Protein AF-A0A4T0WYL8-F1 (afdb_monomer)

Structure (mmCIF, N/CA/C/O backbone):
data_AF-A0A4T0WYL8-F1
#
_entry.id   AF-A0A4T0WYL8-F1
#
loop_
_atom_site.group_PDB
_atom_site.id
_atom_site.type_symbol
_atom_site.label_atom_id
_atom_site.label_alt_id
_atom_site.label_comp_id
_atom_site.label_asym_id
_atom_site.label_entity_id
_atom_site.label_seq_id
_atom_site.pdbx_PDB_ins_code
_atom_site.Cartn_x
_atom_site.Cartn_y
_atom_site.Cartn_z
_atom_site.occupancy
_atom_site.B_iso_or_equiv
_atom_site.auth_seq_id
_atom_site.auth_comp_id
_atom_site.auth_asym_id
_atom_site.auth_atom_id
_atom_site.pdbx_PDB_model_num
ATOM 1 N N . MET A 1 1 ? 26.531 21.862 62.086 1.00 41.38 1 MET A N 1
ATOM 2 C CA . MET A 1 1 ? 26.492 22.133 60.632 1.00 41.38 1 MET A CA 1
ATOM 3 C C . MET A 1 1 ? 25.378 21.297 60.002 1.00 41.38 1 MET A C 1
ATOM 5 O O . MET A 1 1 ? 25.365 20.100 60.230 1.00 41.38 1 MET A O 1
ATOM 9 N N . ARG A 1 2 ? 24.436 21.986 59.332 1.00 36.22 2 ARG A N 1
ATOM 10 C CA . ARG A 1 2 ? 23.393 21.606 58.334 1.00 36.22 2 ARG A CA 1
ATOM 11 C C . ARG A 1 2 ? 23.116 20.103 58.092 1.00 36.22 2 ARG A C 1
ATOM 13 O O . ARG A 1 2 ? 23.999 19.391 57.646 1.00 36.22 2 ARG A O 1
ATOM 20 N N . GLN A 1 3 ? 21.945 19.585 58.488 1.00 36.97 3 GLN A N 1
ATOM 21 C CA . GLN A 1 3 ? 20.664 19.489 57.737 1.00 36.97 3 GLN A CA 1
ATOM 22 C C . GLN A 1 3 ? 20.711 18.596 56.480 1.00 36.97 3 GLN A C 1
ATOM 24 O O . GLN A 1 3 ? 21.271 18.991 55.462 1.00 36.97 3 GLN A O 1
ATOM 29 N N . THR A 1 4 ? 20.020 17.451 56.525 1.00 40.41 4 THR A N 1
ATOM 30 C CA . THR A 1 4 ? 19.651 16.647 55.347 1.00 40.41 4 THR A CA 1
ATOM 31 C C . THR A 1 4 ? 18.126 16.634 55.236 1.00 40.41 4 THR A C 1
ATOM 33 O O . THR A 1 4 ? 17.436 16.119 56.111 1.00 40.41 4 THR A O 1
ATOM 36 N N . PHE A 1 5 ? 17.611 17.267 54.182 1.00 39.88 5 PHE A N 1
ATOM 37 C CA . PHE A 1 5 ? 16.194 17.326 53.833 1.00 39.88 5 PHE A CA 1
ATOM 38 C C . PHE A 1 5 ? 15.795 16.119 52.972 1.00 39.88 5 PHE A C 1
ATOM 40 O O . PHE A 1 5 ? 16.468 15.792 51.997 1.00 39.88 5 PHE A O 1
ATOM 47 N N . LEU A 1 6 ? 14.649 15.522 53.302 1.00 42.94 6 LEU A N 1
ATOM 48 C CA . LEU A 1 6 ? 13.780 14.804 52.366 1.00 42.94 6 LEU A CA 1
ATOM 49 C C . LEU A 1 6 ? 13.288 15.772 51.279 1.00 42.94 6 LEU A C 1
ATOM 51 O O . LEU A 1 6 ? 12.809 16.845 51.638 1.00 42.94 6 LEU A O 1
ATOM 55 N N . SER A 1 7 ? 13.304 15.386 49.994 1.00 38.16 7 SER A N 1
ATOM 56 C CA . SER A 1 7 ? 12.293 15.857 49.028 1.00 38.16 7 SER A CA 1
ATOM 57 C C . SER A 1 7 ? 12.321 15.132 47.672 1.00 38.16 7 SER A C 1
ATOM 59 O O . SER A 1 7 ? 13.278 15.229 46.912 1.00 38.16 7 SER A O 1
ATOM 61 N N . LEU A 1 8 ? 11.196 14.460 47.419 1.00 36.38 8 LEU A N 1
ATOM 62 C CA . LEU A 1 8 ? 10.405 14.332 46.190 1.00 36.38 8 LEU A CA 1
ATOM 63 C C . LEU A 1 8 ? 11.034 13.946 44.838 1.00 36.38 8 LEU A C 1
ATOM 65 O O . LEU A 1 8 ? 11.738 14.697 44.165 1.00 36.38 8 LEU A O 1
ATOM 69 N N . ALA A 1 9 ? 10.506 12.812 44.370 1.00 45.16 9 ALA A N 1
ATOM 70 C CA . ALA A 1 9 ? 10.218 12.459 42.989 1.00 45.16 9 ALA A CA 1
ATOM 71 C C . ALA A 1 9 ? 9.930 13.653 42.060 1.00 45.16 9 ALA A C 1
ATOM 73 O O . ALA A 1 9 ? 9.031 14.460 42.303 1.00 45.16 9 ALA A O 1
ATOM 74 N N . LYS A 1 10 ? 10.595 13.657 40.902 1.00 40.47 10 LYS A N 1
ATOM 75 C CA . LYS A 1 10 ? 10.044 14.242 39.682 1.00 40.47 10 LYS A CA 1
ATOM 76 C C . LYS A 1 10 ? 9.952 13.168 38.611 1.00 40.47 10 LYS A C 1
ATOM 78 O O . LYS A 1 10 ? 10.948 12.638 38.137 1.00 40.47 10 LYS A O 1
ATOM 83 N N . SER A 1 11 ? 8.693 12.876 38.306 1.00 41.38 11 SER A N 1
ATOM 84 C CA . SER A 1 11 ? 8.169 12.146 37.164 1.00 41.38 11 SER A CA 1
ATOM 85 C C . SER A 1 11 ? 8.959 12.446 35.888 1.00 41.38 11 SER A C 1
ATOM 87 O O . SER A 1 11 ? 8.883 13.544 35.330 1.00 41.38 11 SER A O 1
ATOM 89 N N . SER A 1 12 ? 9.718 11.456 35.428 1.00 37.62 12 SER A N 1
ATOM 90 C CA . SER A 1 12 ? 10.287 11.445 34.087 1.00 37.62 12 SER A CA 1
ATOM 91 C C . SER A 1 12 ? 9.164 11.117 33.112 1.00 37.62 12 SER A C 1
ATOM 93 O O . SER A 1 12 ? 8.901 9.956 32.809 1.00 37.62 12 SER A O 1
ATOM 95 N N . SER A 1 13 ? 8.481 12.164 32.651 1.00 39.25 13 SER A N 1
ATOM 96 C CA . SER A 1 13 ? 7.601 12.117 31.488 1.00 39.25 13 SER A CA 1
ATOM 97 C C . SER A 1 13 ? 8.407 11.581 30.301 1.00 39.25 13 SER A C 1
ATOM 99 O O . SER A 1 13 ? 9.241 12.285 29.726 1.00 39.25 13 SER A O 1
ATOM 101 N N . GLN A 1 14 ? 8.221 10.297 29.988 1.00 39.19 14 GLN A N 1
ATOM 102 C CA . GLN A 1 14 ? 8.776 9.667 28.798 1.00 39.19 14 GLN A CA 1
ATOM 103 C C . GLN A 1 14 ? 8.117 10.315 27.579 1.00 39.19 14 GLN A C 1
ATOM 105 O O . GLN A 1 14 ? 7.055 9.906 27.115 1.00 39.19 14 GLN A O 1
ATOM 110 N N . ARG A 1 15 ? 8.770 11.354 27.049 1.00 37.84 15 ARG A N 1
ATOM 111 C CA . ARG A 1 15 ? 8.620 11.760 25.653 1.00 37.84 15 ARG A CA 1
ATOM 112 C C . ARG A 1 15 ? 8.861 10.511 24.814 1.00 37.84 15 ARG A C 1
ATOM 114 O O . ARG A 1 15 ? 9.988 10.025 24.757 1.00 37.84 15 ARG A O 1
ATOM 121 N N . VAL A 1 16 ? 7.806 10.009 24.180 1.00 37.09 16 VAL A N 1
ATOM 122 C CA . VAL A 1 16 ? 7.903 9.029 23.100 1.00 37.09 16 VAL A CA 1
ATOM 123 C C . VAL A 1 16 ? 8.717 9.697 21.998 1.00 37.09 16 VAL A C 1
ATOM 125 O O . VAL A 1 16 ? 8.211 10.503 21.218 1.00 37.09 16 VAL A O 1
ATOM 128 N N . GLN A 1 17 ? 10.021 9.445 22.007 1.00 33.56 17 GLN A N 1
ATOM 129 C CA . GLN A 1 17 ? 10.887 9.803 20.904 1.00 33.56 17 GLN A CA 1
ATOM 130 C C . GLN A 1 17 ? 10.508 8.859 19.768 1.00 33.56 17 GLN A C 1
ATOM 132 O O . GLN A 1 17 ? 10.793 7.667 19.818 1.00 33.56 17 GLN A O 1
ATOM 137 N N . VAL A 1 18 ? 9.800 9.391 18.774 1.00 42.31 18 VAL A N 1
ATOM 138 C CA . VAL A 1 18 ? 9.607 8.726 17.485 1.00 42.31 18 VAL A CA 1
ATOM 139 C C . VAL A 1 18 ? 10.963 8.772 16.789 1.00 42.31 18 VAL A C 1
ATOM 141 O O . VAL A 1 18 ? 11.287 9.704 16.057 1.00 42.31 18 VAL A O 1
ATOM 144 N N . THR A 1 19 ? 11.817 7.819 17.139 1.00 38.88 19 THR A N 1
ATOM 145 C CA . THR A 1 19 ? 13.163 7.690 16.605 1.00 38.88 19 THR A CA 1
ATOM 146 C C . THR A 1 19 ? 13.119 7.004 15.247 1.00 38.88 19 THR A C 1
ATOM 148 O O . THR A 1 19 ? 12.628 5.889 15.099 1.00 38.88 19 THR A O 1
ATOM 151 N N . THR A 1 20 ? 13.723 7.695 14.278 1.00 36.88 20 THR A N 1
ATOM 152 C CA . THR A 1 20 ? 14.374 7.162 13.073 1.00 36.88 20 THR A CA 1
ATOM 153 C C . THR A 1 20 ? 13.490 6.403 12.082 1.00 36.88 20 THR A C 1
ATOM 155 O O . THR A 1 20 ? 13.136 5.242 12.270 1.00 36.88 20 THR A O 1
ATOM 158 N N . VAL A 1 21 ? 13.226 7.062 10.949 1.00 43.97 21 VAL A N 1
ATOM 159 C CA . VAL A 1 21 ? 12.724 6.449 9.714 1.00 43.97 21 VAL A CA 1
ATOM 160 C C . VAL A 1 21 ? 13.785 5.477 9.194 1.00 43.97 21 VAL A C 1
ATOM 162 O O . VAL A 1 21 ? 14.648 5.829 8.395 1.00 43.97 21 VAL A O 1
ATOM 165 N N . ILE A 1 22 ? 13.743 4.239 9.677 1.00 40.78 22 ILE A N 1
ATOM 166 C CA . ILE A 1 22 ? 14.373 3.112 8.999 1.00 40.78 22 ILE A CA 1
ATOM 167 C C . ILE A 1 22 ? 13.495 2.869 7.774 1.00 40.78 22 ILE A C 1
ATOM 169 O O . ILE A 1 22 ? 12.405 2.315 7.910 1.00 40.78 22 ILE A O 1
ATOM 173 N N . LYS A 1 23 ? 13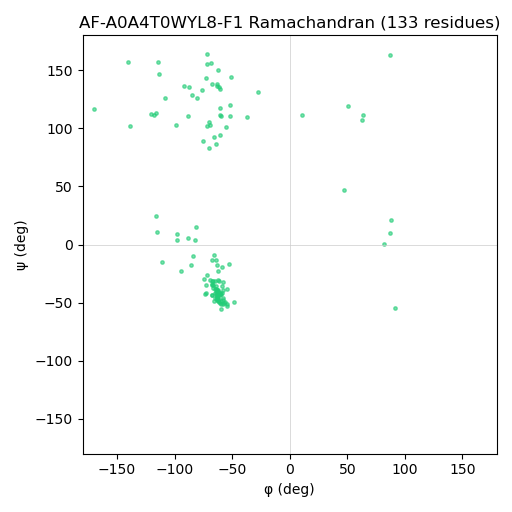.926 3.317 6.586 1.00 46.03 23 LYS A N 1
ATOM 174 C CA . LYS A 1 23 ? 13.374 2.760 5.345 1.00 46.03 23 LYS A CA 1
ATOM 175 C C . LYS A 1 23 ? 13.710 1.267 5.400 1.00 46.03 23 LYS A C 1
ATOM 177 O O . LYS A 1 23 ? 14.893 0.934 5.384 1.00 46.03 23 LYS A O 1
ATOM 182 N N . PRO A 1 24 ? 12.732 0.371 5.557 1.00 55.78 24 PRO A N 1
ATOM 183 C CA . PRO A 1 24 ? 13.024 -1.048 5.550 1.00 55.78 24 PRO A CA 1
ATOM 184 C C . PRO A 1 24 ? 13.368 -1.440 4.117 1.00 55.78 24 PRO A C 1
ATOM 186 O O . PRO A 1 24 ? 12.850 -0.841 3.173 1.00 55.78 24 PRO A O 1
ATOM 189 N N . ASP A 1 25 ? 14.133 -2.516 3.949 1.00 69.38 25 ASP A N 1
ATOM 190 C CA . ASP A 1 25 ? 14.358 -3.147 2.639 1.00 69.38 25 ASP A CA 1
ATOM 191 C C . ASP A 1 25 ? 13.030 -3.484 1.916 1.00 69.38 25 ASP A C 1
ATOM 193 O O . ASP A 1 25 ? 12.997 -3.694 0.706 1.00 69.38 25 ASP A O 1
ATOM 197 N N . ASN A 1 26 ? 11.913 -3.491 2.660 1.00 88.19 26 ASN A N 1
ATOM 198 C CA . ASN A 1 26 ? 10.550 -3.647 2.177 1.00 88.19 26 ASN A CA 1
ATOM 199 C C . ASN A 1 26 ? 9.575 -2.697 2.909 1.00 88.19 26 ASN A C 1
ATOM 201 O O . ASN A 1 26 ? 9.136 -2.975 4.030 1.00 88.19 26 ASN A O 1
ATOM 205 N N . THR A 1 27 ? 9.195 -1.594 2.257 1.00 94.25 27 THR A N 1
ATOM 206 C CA . THR A 1 27 ? 8.262 -0.588 2.806 1.00 94.25 27 THR A CA 1
ATOM 207 C C . THR A 1 27 ? 6.896 -1.184 3.170 1.00 94.25 27 THR A C 1
ATOM 209 O O . THR A 1 27 ? 6.309 -0.810 4.186 1.00 94.25 27 THR A O 1
ATOM 212 N N . ALA A 1 28 ? 6.399 -2.162 2.404 1.00 96.50 28 ALA A N 1
ATOM 213 C CA . ALA A 1 28 ? 5.112 -2.800 2.690 1.00 96.50 28 ALA A CA 1
ATOM 214 C C . ALA A 1 28 ? 5.184 -3.733 3.902 1.00 96.50 28 ALA A C 1
ATOM 216 O O . ALA A 1 28 ? 4.252 -3.775 4.697 1.00 96.50 28 ALA A O 1
ATOM 217 N N . LEU A 1 29 ? 6.310 -4.419 4.118 1.00 95.69 29 LEU A N 1
ATOM 218 C CA . LEU A 1 29 ? 6.490 -5.240 5.318 1.00 95.69 29 LEU A CA 1
ATOM 219 C C . LEU A 1 29 ? 6.483 -4.390 6.596 1.00 95.69 29 LEU A C 1
ATOM 221 O O . LEU A 1 29 ? 5.968 -4.815 7.632 1.00 95.69 29 LEU A O 1
ATOM 225 N N . TRP A 1 30 ? 7.036 -3.179 6.537 1.00 95.50 30 TRP A N 1
ATOM 226 C CA . TRP A 1 30 ? 6.914 -2.228 7.639 1.00 95.50 30 TRP A CA 1
ATOM 227 C C . TRP A 1 30 ? 5.488 -1.740 7.830 1.00 95.50 30 TRP A C 1
ATOM 229 O O . TRP A 1 30 ? 5.020 -1.733 8.965 1.00 95.50 30 TRP A O 1
ATOM 239 N N . ALA A 1 31 ? 4.782 -1.407 6.749 1.00 96.38 31 ALA A N 1
ATOM 240 C CA . ALA A 1 31 ? 3.385 -0.994 6.822 1.00 96.38 31 ALA A CA 1
ATOM 241 C C . ALA A 1 31 ? 2.508 -2.092 7.446 1.00 96.38 31 ALA A C 1
ATOM 243 O O . ALA A 1 31 ? 1.704 -1.808 8.330 1.00 96.38 31 ALA A O 1
ATOM 244 N N . TYR A 1 32 ? 2.742 -3.356 7.083 1.00 95.88 32 TYR A N 1
ATOM 245 C CA . TYR A 1 32 ? 2.112 -4.512 7.720 1.00 95.88 32 TYR A CA 1
ATOM 246 C C . TYR A 1 32 ? 2.339 -4.517 9.234 1.00 95.88 32 TYR A C 1
ATOM 248 O O . TYR A 1 32 ? 1.381 -4.570 10.004 1.00 95.88 32 TYR A O 1
ATOM 256 N N . ARG A 1 33 ? 3.599 -4.413 9.679 1.00 95.25 33 ARG A N 1
ATOM 257 C CA . ARG A 1 33 ? 3.932 -4.377 11.114 1.00 95.25 33 ARG A CA 1
ATOM 258 C C . ARG A 1 33 ? 3.275 -3.188 11.811 1.00 95.25 33 ARG A C 1
ATOM 260 O O . ARG A 1 33 ? 2.752 -3.347 12.906 1.00 95.25 33 ARG A O 1
ATOM 267 N N . TYR A 1 34 ? 3.281 -2.021 11.174 1.00 94.56 34 TYR A N 1
ATOM 268 C CA . TYR A 1 34 ? 2.665 -0.806 11.691 1.00 94.56 34 TYR A CA 1
ATOM 269 C C . TYR A 1 34 ? 1.161 -0.990 11.924 1.00 94.56 34 TYR A C 1
ATOM 271 O O . TYR A 1 34 ? 0.696 -0.821 13.051 1.00 94.56 34 TYR A O 1
ATOM 279 N N . PHE A 1 35 ? 0.406 -1.399 10.901 1.00 94.56 35 PHE A N 1
ATOM 280 C CA . PHE A 1 35 ? -1.042 -1.583 11.016 1.00 94.56 35 PHE A CA 1
ATOM 281 C C . PHE A 1 35 ? -1.421 -2.738 11.943 1.00 94.56 35 PHE A C 1
ATOM 283 O O . PHE A 1 35 ? -2.377 -2.602 12.704 1.00 94.56 35 PHE A O 1
ATOM 290 N N . ARG A 1 36 ? -0.627 -3.815 11.978 1.00 94.50 36 ARG A N 1
ATOM 291 C CA . ARG A 1 36 ? -0.814 -4.907 12.940 1.00 94.50 36 ARG A CA 1
ATOM 292 C C . ARG A 1 36 ? -0.698 -4.418 14.385 1.00 94.50 36 ARG A C 1
ATOM 294 O O . ARG A 1 36 ? -1.535 -4.759 15.216 1.00 94.50 36 ARG A O 1
ATOM 301 N N . THR A 1 37 ? 0.294 -3.578 14.682 1.00 93.50 37 THR A N 1
ATOM 302 C CA . THR A 1 37 ? 0.437 -2.945 16.001 1.00 93.50 37 THR A CA 1
ATOM 303 C C . THR A 1 37 ? -0.757 -2.038 16.315 1.00 93.50 37 THR A C 1
ATOM 305 O O . THR A 1 37 ? -1.296 -2.093 17.418 1.00 93.50 37 THR A O 1
ATOM 308 N N . LEU A 1 38 ? -1.228 -1.233 15.353 1.00 91.94 38 LEU A N 1
ATOM 309 C CA . LEU A 1 38 ? -2.410 -0.385 15.558 1.00 91.94 38 LEU A CA 1
ATOM 310 C C . LEU A 1 38 ? -3.668 -1.201 15.892 1.00 91.94 38 LEU A C 1
ATOM 312 O O . LEU A 1 38 ? -4.408 -0.819 16.799 1.00 91.94 38 LEU A O 1
ATOM 316 N N . GLN A 1 39 ? -3.885 -2.321 15.195 1.00 89.81 39 GLN A N 1
ATOM 317 C CA . GLN A 1 39 ? -5.001 -3.238 15.444 1.00 89.81 39 GLN A CA 1
ATOM 318 C C . GLN A 1 39 ? -4.907 -3.867 16.839 1.00 89.81 39 GLN A C 1
ATOM 320 O O . GLN A 1 39 ? -5.885 -3.867 17.579 1.00 89.81 39 GLN A O 1
ATOM 325 N N . GLN A 1 40 ? -3.724 -4.349 17.237 1.00 90.25 40 GLN A N 1
ATOM 326 C CA . GLN A 1 40 ? -3.508 -4.979 18.548 1.00 90.25 40 GLN A CA 1
ATOM 327 C C . GLN A 1 40 ? -3.782 -4.041 19.728 1.00 90.25 40 GLN A C 1
ATOM 329 O O . GLN A 1 40 ? -4.212 -4.491 20.788 1.00 90.25 40 GLN A O 1
ATOM 334 N N . HIS A 1 41 ? -3.538 -2.742 19.553 1.00 87.88 41 HIS A N 1
ATOM 335 C CA . HIS A 1 41 ? -3.726 -1.741 20.600 1.00 87.88 41 HIS A CA 1
ATOM 336 C C . HIS A 1 41 ? -5.056 -0.980 20.506 1.00 87.88 41 HIS A C 1
ATOM 338 O O . HIS A 1 41 ? -5.216 0.003 21.227 1.00 87.88 41 HIS A O 1
ATOM 344 N N . ASN A 1 42 ? -5.996 -1.394 19.640 1.00 83.19 42 ASN A N 1
ATOM 345 C CA . ASN A 1 42 ? -7.254 -0.674 19.385 1.00 83.19 42 ASN A CA 1
ATOM 346 C C . ASN A 1 42 ? -7.025 0.835 19.169 1.00 83.19 42 ASN A C 1
ATOM 348 O O . ASN A 1 42 ? -7.666 1.685 19.790 1.00 83.19 42 ASN A O 1
ATOM 352 N N . ASN A 1 43 ? -6.037 1.172 18.337 1.00 89.94 43 ASN A N 1
ATOM 353 C CA . ASN A 1 43 ? -5.591 2.549 18.170 1.00 89.94 43 ASN A CA 1
ATOM 354 C C . ASN A 1 43 ? -6.673 3.423 17.495 1.00 89.94 43 ASN A C 1
ATOM 356 O O . ASN A 1 43 ? -7.237 2.992 16.491 1.00 89.94 43 ASN A O 1
ATOM 360 N N . PRO A 1 44 ? -6.900 4.675 17.946 1.00 84.56 44 PRO A N 1
ATOM 361 C CA . PRO A 1 44 ? -7.952 5.560 17.420 1.00 84.56 44 PRO A CA 1
ATOM 362 C C . PRO A 1 44 ? -7.765 6.008 15.961 1.00 84.56 44 PRO A C 1
ATOM 364 O O . PRO A 1 44 ? -8.656 6.645 15.396 1.00 84.56 44 PRO A O 1
ATOM 367 N N . ILE A 1 45 ? -6.610 5.723 15.350 1.00 85.38 45 ILE A N 1
ATOM 368 C CA . ILE A 1 45 ? -6.413 5.873 13.903 1.00 85.38 45 ILE A CA 1
ATOM 369 C C . ILE A 1 45 ? -7.324 4.910 13.135 1.00 85.38 45 ILE A C 1
ATOM 371 O O . ILE A 1 45 ? -7.844 5.285 12.090 1.00 85.38 45 ILE A O 1
ATOM 375 N N . LEU A 1 46 ? -7.514 3.691 13.647 1.00 86.06 46 LEU A N 1
ATOM 376 C CA . LEU A 1 46 ? -8.392 2.695 13.048 1.00 86.06 46 LEU A CA 1
ATOM 377 C C . LEU A 1 46 ? -9.795 2.888 13.603 1.00 86.06 46 LEU A C 1
ATOM 379 O O . LEU A 1 46 ? -10.052 2.647 14.784 1.00 86.06 46 LEU A O 1
ATOM 383 N N . THR A 1 47 ? -10.703 3.349 12.754 1.00 83.19 47 THR A N 1
ATOM 384 C CA . THR A 1 47 ? -12.075 3.649 13.149 1.00 83.19 47 THR A CA 1
ATOM 385 C C . THR A 1 47 ? -13.057 2.714 12.482 1.00 83.19 47 THR A C 1
ATOM 387 O O . THR A 1 47 ? -12.884 2.316 11.337 1.00 83.19 47 THR A O 1
ATOM 390 N N . LYS A 1 48 ? -14.142 2.395 13.195 1.00 80.50 48 LYS A N 1
ATOM 391 C CA . LYS A 1 48 ? -15.269 1.653 12.611 1.00 80.50 48 LYS A CA 1
ATOM 392 C C . LYS A 1 48 ? -15.972 2.450 11.515 1.00 80.50 48 LYS A C 1
ATOM 394 O O . LYS A 1 48 ? -16.499 1.865 10.581 1.00 80.50 48 LYS A O 1
ATOM 399 N N . GLU A 1 49 ? -15.977 3.771 11.647 1.00 83.06 49 GLU A N 1
ATOM 400 C CA . GLU A 1 49 ? -16.594 4.682 10.690 1.00 83.06 49 GLU A CA 1
ATOM 401 C C . GLU A 1 49 ? -15.574 5.122 9.645 1.00 83.06 49 GLU A C 1
ATOM 403 O O . GLU A 1 49 ? -14.427 5.441 9.986 1.00 83.06 49 GLU A O 1
ATOM 408 N N . TYR A 1 50 ? -16.011 5.135 8.387 1.00 81.00 50 TYR A N 1
ATOM 409 C CA . TYR A 1 50 ? -15.251 5.681 7.274 1.00 81.00 50 TYR A CA 1
ATOM 410 C C . TYR A 1 50 ? -15.036 7.180 7.472 1.00 81.00 50 TYR A C 1
ATOM 412 O O . TYR A 1 50 ? -15.962 7.914 7.823 1.00 81.00 50 TYR A O 1
ATOM 420 N N . ARG A 1 51 ? -13.816 7.645 7.203 1.00 83.75 51 ARG A N 1
ATOM 421 C CA . ARG A 1 51 ? -13.518 9.072 7.098 1.00 83.75 51 ARG A CA 1
ATOM 422 C C . ARG A 1 51 ? -13.264 9.405 5.641 1.00 83.75 51 ARG A C 1
ATOM 424 O O . ARG A 1 51 ? -12.413 8.793 5.000 1.00 83.75 51 ARG A O 1
ATOM 431 N N . GLN A 1 52 ? -13.988 10.389 5.127 1.00 82.62 52 GLN A N 1
ATOM 432 C CA . GLN A 1 52 ? -13.730 10.880 3.783 1.00 82.62 52 GLN A CA 1
ATOM 433 C C . GLN A 1 52 ? -12.321 11.471 3.719 1.00 82.62 52 GLN A C 1
ATOM 435 O O . GLN A 1 52 ? -11.869 12.142 4.652 1.00 82.62 52 GLN A O 1
ATOM 440 N N . LEU A 1 53 ? -11.615 11.180 2.628 1.00 84.94 53 LEU A N 1
ATOM 441 C CA . LEU A 1 53 ? -10.343 11.833 2.357 1.00 84.94 53 LEU A CA 1
ATOM 442 C C . LEU A 1 53 ? -10.569 13.343 2.181 1.00 84.94 53 LEU A C 1
ATOM 444 O O . LEU A 1 53 ? -11.638 13.737 1.718 1.00 84.94 53 LEU A O 1
ATOM 448 N N . PRO A 1 54 ? -9.580 14.183 2.527 1.00 82.62 54 PRO A N 1
ATOM 449 C CA . PRO A 1 54 ? -9.618 15.603 2.199 1.00 82.62 54 PRO A CA 1
ATOM 450 C C . PRO A 1 54 ? -9.921 15.829 0.713 1.00 82.62 54 PRO A C 1
ATOM 452 O O . PRO A 1 54 ? -9.446 15.064 -0.129 1.00 82.62 54 PRO A O 1
ATOM 455 N N . ASP A 1 55 ? -10.675 16.881 0.392 1.00 75.00 55 ASP A N 1
ATOM 456 C CA . ASP A 1 55 ? -11.093 17.178 -0.988 1.00 75.00 55 ASP A CA 1
ATOM 457 C C . ASP A 1 55 ? -9.905 17.452 -1.931 1.00 75.00 55 ASP A C 1
ATOM 459 O O . ASP A 1 55 ? -10.010 17.274 -3.141 1.00 75.00 55 ASP A O 1
ATOM 463 N N . ASP A 1 56 ? -8.754 17.852 -1.386 1.00 80.81 56 ASP A N 1
ATOM 464 C CA . ASP A 1 56 ? -7.496 18.052 -2.109 1.00 80.81 56 ASP A CA 1
ATOM 465 C C . ASP A 1 56 ? -6.634 16.776 -2.206 1.00 80.81 56 ASP A C 1
ATOM 467 O O . ASP A 1 56 ? -5.504 16.809 -2.705 1.00 80.81 56 ASP A O 1
ATOM 471 N N . SER A 1 57 ? -7.144 15.626 -1.752 1.00 83.19 57 SER A N 1
ATOM 472 C CA . SER A 1 57 ? -6.440 14.350 -1.847 1.00 83.19 57 SER A CA 1
ATOM 473 C C . SER A 1 57 ? -6.348 13.867 -3.296 1.00 83.19 57 SER A C 1
ATOM 475 O O . SER A 1 57 ? -7.261 13.257 -3.841 1.00 83.19 57 SER A O 1
ATOM 477 N N . GLN A 1 58 ? -5.175 14.038 -3.903 1.00 87.12 58 GLN A N 1
ATOM 478 C CA . GLN A 1 58 ? -4.882 13.550 -5.259 1.00 87.12 58 GLN A CA 1
ATOM 479 C C . GLN A 1 58 ? -4.492 12.061 -5.311 1.00 87.12 58 GLN A C 1
ATOM 481 O O . GLN A 1 58 ? -3.917 11.595 -6.296 1.00 87.12 58 GLN A O 1
ATOM 486 N N . PHE A 1 59 ? -4.736 11.287 -4.246 1.00 89.31 59 PHE A N 1
ATOM 487 C CA . PHE A 1 59 ? -4.205 9.925 -4.139 1.00 89.31 59 PHE A CA 1
ATOM 488 C C . PHE A 1 59 ? -4.719 9.002 -5.252 1.00 89.31 59 PHE A C 1
ATOM 490 O O . PHE A 1 59 ? -3.921 8.329 -5.909 1.00 89.31 59 PHE A O 1
ATOM 497 N N . ILE A 1 60 ? -6.038 8.980 -5.476 1.00 87.75 60 ILE A N 1
ATOM 498 C CA . ILE A 1 60 ? -6.663 8.101 -6.472 1.00 87.75 60 ILE A CA 1
ATOM 499 C C . ILE A 1 60 ? -6.169 8.451 -7.875 1.00 87.75 60 ILE A C 1
ATOM 501 O O . ILE A 1 60 ? -5.742 7.565 -8.606 1.00 87.75 60 ILE A O 1
ATOM 505 N N . GLU A 1 61 ? -6.146 9.735 -8.224 1.00 88.50 61 GLU A N 1
ATOM 506 C CA . GLU A 1 61 ? -5.689 10.218 -9.532 1.00 88.50 61 GLU A CA 1
ATOM 507 C C . GLU A 1 61 ? -4.217 9.865 -9.780 1.00 88.50 61 GLU A C 1
ATOM 509 O O . GLU A 1 61 ? -3.866 9.309 -10.822 1.00 88.50 61 GLU A O 1
ATOM 514 N N . LYS A 1 62 ? -3.355 10.107 -8.786 1.00 92.56 62 LYS A N 1
ATOM 515 C CA . LYS A 1 62 ? -1.914 9.837 -8.864 1.00 92.56 62 LYS A CA 1
ATOM 516 C C . LYS A 1 62 ? -1.593 8.344 -8.947 1.00 92.56 62 LYS A C 1
ATOM 518 O O . LYS A 1 62 ? -0.622 7.956 -9.600 1.00 92.56 62 LYS A O 1
ATOM 523 N N . HIS A 1 63 ? -2.370 7.497 -8.271 1.00 94.06 63 HIS A N 1
ATOM 524 C CA . HIS A 1 63 ? -2.059 6.076 -8.114 1.00 94.06 63 HIS A CA 1
ATOM 525 C C . HIS A 1 63 ? -3.054 5.123 -8.776 1.00 94.06 63 HIS A C 1
ATOM 527 O O . HIS A 1 63 ? -2.909 3.919 -8.586 1.00 94.06 63 HIS A O 1
ATOM 533 N N . TYR A 1 64 ? -3.987 5.596 -9.608 1.00 91.06 64 TYR A N 1
ATOM 534 C CA . TYR A 1 64 ? -5.017 4.762 -10.243 1.00 91.06 64 TYR A CA 1
ATOM 535 C C . TYR A 1 64 ? -4.454 3.492 -10.904 1.00 91.06 64 TYR A C 1
ATOM 537 O O . TYR A 1 64 ? -4.900 2.376 -10.631 1.00 91.06 64 TYR A O 1
ATOM 545 N N . HIS A 1 65 ? -3.409 3.640 -11.724 1.00 93.25 65 HIS A N 1
ATOM 546 C CA . HIS A 1 65 ? -2.762 2.502 -12.381 1.00 93.25 65 HIS A CA 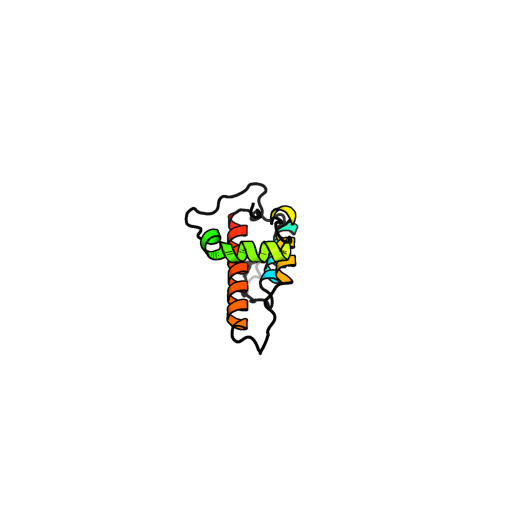1
ATOM 547 C C . HIS A 1 65 ? -2.091 1.543 -11.390 1.00 93.25 65 HIS A C 1
ATOM 549 O O . HIS A 1 65 ? -2.169 0.330 -11.577 1.00 93.25 65 HIS A O 1
ATOM 555 N N . ASN A 1 66 ? -1.471 2.070 -10.330 1.00 93.56 66 ASN A N 1
ATOM 556 C CA . ASN A 1 66 ? -0.847 1.256 -9.287 1.00 93.56 66 ASN A CA 1
ATOM 557 C C . ASN A 1 66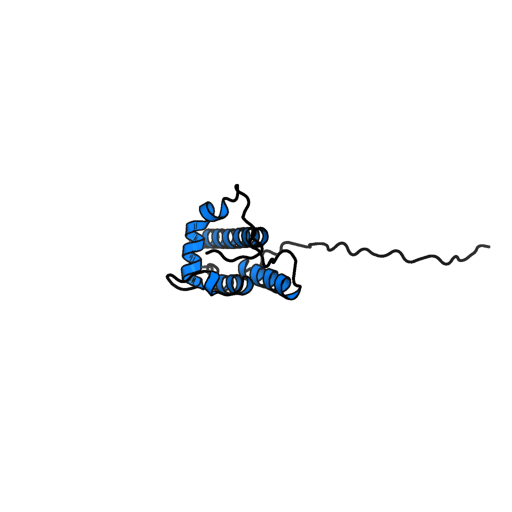 ? -1.903 0.487 -8.487 1.00 93.56 66 ASN A C 1
ATOM 559 O O . ASN A 1 66 ? -1.731 -0.705 -8.262 1.00 93.56 66 ASN A O 1
ATOM 563 N N . LEU A 1 67 ? -3.009 1.137 -8.115 1.00 93.19 67 LEU A N 1
ATOM 564 C CA . LEU A 1 67 ? -4.131 0.498 -7.427 1.00 93.19 67 LEU A CA 1
ATOM 565 C C . LEU A 1 67 ? -4.672 -0.665 -8.255 1.00 93.19 67 LEU A C 1
ATOM 567 O O . LEU A 1 67 ? -4.740 -1.787 -7.771 1.00 93.19 67 LEU A O 1
ATOM 571 N N . ARG A 1 68 ? -4.962 -0.443 -9.539 1.00 93.31 68 ARG A N 1
ATOM 572 C CA . ARG A 1 68 ? -5.424 -1.526 -10.413 1.00 93.31 68 ARG A CA 1
ATOM 573 C C . ARG A 1 68 ? -4.399 -2.658 -10.521 1.00 93.31 68 ARG A C 1
ATOM 575 O O . ARG A 1 68 ? -4.756 -3.820 -10.355 1.00 93.31 68 ARG A O 1
ATOM 582 N N . HIS A 1 69 ? -3.137 -2.319 -10.782 1.00 94.00 69 HIS A N 1
ATOM 583 C CA . HIS A 1 69 ? -2.068 -3.301 -10.951 1.00 94.00 69 HIS A CA 1
ATOM 584 C C . HIS A 1 69 ? -1.874 -4.166 -9.700 1.00 94.00 69 HIS A C 1
ATOM 586 O O . HIS A 1 69 ? -1.879 -5.391 -9.788 1.00 94.00 69 HIS A O 1
ATOM 592 N N . TYR A 1 70 ? -1.730 -3.543 -8.529 1.00 94.94 70 TYR A N 1
ATOM 593 C CA . TYR A 1 70 ? -1.479 -4.278 -7.295 1.00 94.94 70 TYR A CA 1
ATOM 594 C C . TYR A 1 70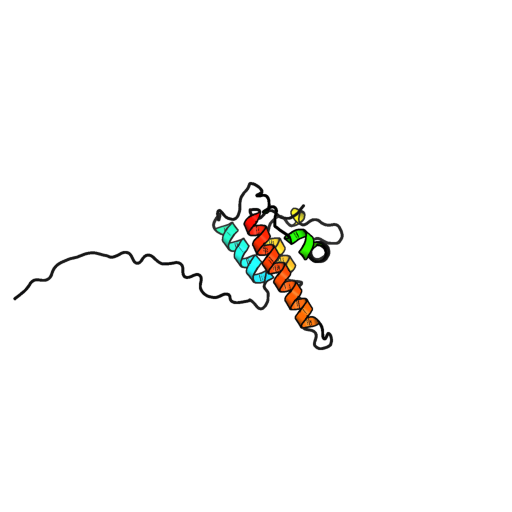 ? -2.720 -4.995 -6.770 1.00 94.94 70 TYR A C 1
ATOM 596 O O . TYR A 1 70 ? -2.564 -6.052 -6.171 1.00 94.94 70 TYR A O 1
ATOM 604 N N . ARG A 1 71 ? -3.932 -4.485 -7.019 1.00 94.62 71 ARG A N 1
ATOM 605 C CA . ARG A 1 71 ? -5.177 -5.219 -6.751 1.00 94.62 71 ARG A CA 1
ATOM 606 C C . ARG A 1 71 ? -5.190 -6.541 -7.504 1.00 94.62 71 ARG A C 1
ATOM 608 O O . ARG A 1 71 ? -5.371 -7.583 -6.889 1.00 94.62 71 ARG A O 1
ATOM 615 N N . ASP A 1 72 ? -4.921 -6.508 -8.808 1.00 94.31 72 ASP A N 1
ATOM 616 C CA . ASP A 1 72 ? -4.922 -7.722 -9.626 1.00 94.31 72 ASP A CA 1
ATOM 617 C C . ASP A 1 72 ? -3.844 -8.724 -9.154 1.00 94.31 72 ASP A C 1
ATOM 619 O O . ASP A 1 72 ? -4.054 -9.934 -9.228 1.00 94.31 72 ASP A O 1
ATOM 623 N N . LEU A 1 73 ? -2.720 -8.243 -8.603 1.00 94.00 73 LEU A N 1
ATOM 624 C CA . LEU A 1 73 ? -1.682 -9.095 -8.007 1.00 94.00 73 LEU A CA 1
ATOM 625 C C . LEU A 1 73 ? -2.077 -9.700 -6.649 1.00 94.00 73 LEU A C 1
ATOM 627 O O . LEU A 1 73 ? -1.790 -10.870 -6.407 1.00 94.00 73 LEU A O 1
ATOM 631 N N . VAL A 1 74 ? -2.697 -8.922 -5.755 1.00 94.38 74 VAL A N 1
ATOM 632 C CA . VAL A 1 74 ? -2.950 -9.340 -4.358 1.00 94.38 74 VAL A CA 1
ATOM 633 C C . VAL A 1 74 ? -4.333 -9.950 -4.121 1.00 94.38 74 VAL A C 1
ATOM 635 O O . VAL A 1 74 ? -4.510 -10.709 -3.161 1.00 94.38 74 VAL A O 1
ATOM 638 N N . CYS A 1 75 ? -5.297 -9.634 -4.983 1.00 92.75 75 CYS A N 1
ATOM 639 C CA . CYS A 1 75 ? -6.674 -10.132 -4.945 1.00 92.75 75 CYS A CA 1
ATOM 640 C C . CYS A 1 75 ? -6.984 -11.086 -6.108 1.00 92.75 75 CYS A C 1
ATOM 642 O O . CYS A 1 75 ? -7.979 -11.801 -6.057 1.00 92.75 75 CYS A O 1
ATOM 644 N N . GLY A 1 76 ? -6.140 -11.116 -7.143 1.00 90.88 76 GLY A N 1
ATOM 645 C CA . GLY A 1 76 ? -6.443 -11.779 -8.408 1.00 90.88 76 GLY A CA 1
ATOM 646 C C . GLY A 1 76 ? -7.188 -10.859 -9.380 1.00 90.88 76 GLY A C 1
ATOM 647 O O . GLY A 1 76 ? -7.729 -9.817 -9.007 1.00 90.88 76 GLY A O 1
ATOM 648 N N . VAL A 1 77 ? -7.204 -11.244 -10.658 1.00 88.50 77 VAL A N 1
ATOM 649 C CA . VAL A 1 77 ? -7.827 -10.455 -11.731 1.00 88.50 77 VAL A CA 1
ATOM 650 C C . VAL A 1 77 ? -9.321 -10.274 -11.454 1.00 88.50 77 VAL A C 1
ATOM 652 O O . VAL A 1 77 ? -10.070 -11.246 -11.422 1.00 88.50 77 VAL A O 1
ATOM 655 N N . GLY A 1 78 ? -9.745 -9.019 -11.283 1.00 83.44 78 GLY A N 1
ATOM 656 C CA . GLY A 1 78 ? -11.141 -8.665 -11.000 1.00 83.44 78 GLY A CA 1
ATOM 657 C C . GLY A 1 78 ? -11.568 -8.800 -9.534 1.00 83.44 78 GLY A C 1
ATOM 658 O O . GLY A 1 78 ? -12.721 -8.503 -9.237 1.00 83.44 78 GLY A O 1
ATOM 659 N N . GLY A 1 79 ? -10.669 -9.210 -8.632 1.00 89.31 79 GLY A N 1
ATOM 660 C CA . GLY A 1 79 ? -10.921 -9.187 -7.188 1.00 89.31 79 GLY A CA 1
ATOM 661 C C . GLY A 1 79 ? -10.910 -7.763 -6.628 1.00 89.31 79 GLY A C 1
ATOM 662 O O . GLY A 1 79 ? -10.409 -6.850 -7.287 1.00 89.31 79 GLY A O 1
ATOM 663 N N . GLN A 1 80 ? -11.434 -7.571 -5.415 1.00 91.50 80 GLN A N 1
ATOM 664 C CA . GLN A 1 80 ? -11.500 -6.261 -4.761 1.00 91.50 80 GLN A CA 1
ATOM 665 C C . GLN A 1 80 ? -10.634 -6.202 -3.506 1.00 91.50 80 GLN A C 1
ATOM 667 O O . GLN A 1 80 ? -10.291 -7.222 -2.908 1.00 91.50 80 GLN A O 1
ATOM 672 N N . TYR A 1 81 ? -10.238 -4.993 -3.101 1.00 92.00 81 TYR A N 1
ATOM 673 C CA . TYR A 1 81 ? -9.448 -4.821 -1.879 1.00 92.00 81 TYR A CA 1
ATOM 674 C C . TYR A 1 81 ? -10.251 -5.158 -0.620 1.00 92.00 81 TYR A C 1
ATOM 676 O O . TYR A 1 81 ? -9.675 -5.669 0.337 1.00 92.00 81 TYR A O 1
ATOM 684 N N 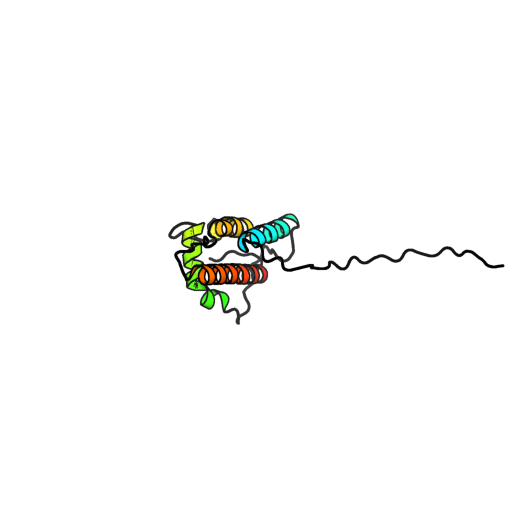. GLU A 1 82 ? -11.564 -4.934 -0.634 1.00 88.88 82 GLU A N 1
ATOM 685 C CA . GLU A 1 82 ? -12.467 -5.288 0.467 1.00 88.88 82 GLU A CA 1
ATOM 686 C C . GLU A 1 82 ? -12.424 -6.786 0.815 1.00 88.88 82 GLU A C 1
ATOM 688 O O . GLU A 1 82 ? -12.492 -7.150 1.989 1.00 88.88 82 GLU A O 1
ATOM 693 N N . ASP A 1 83 ? -12.195 -7.651 -0.180 1.00 89.19 83 ASP A N 1
ATOM 694 C CA . ASP A 1 83 ? -12.135 -9.110 -0.012 1.00 89.19 83 ASP A CA 1
ATOM 695 C C . ASP A 1 83 ? -10.917 -9.581 0.806 1.00 89.19 83 ASP A C 1
ATOM 697 O O . ASP A 1 83 ? -10.837 -10.739 1.221 1.00 89.19 83 ASP A O 1
ATOM 701 N N . ILE A 1 84 ? -9.929 -8.708 1.033 1.00 90.62 84 ILE A N 1
ATOM 702 C CA . ILE A 1 84 ? -8.723 -9.033 1.808 1.00 90.62 84 ILE A CA 1
ATOM 703 C C . ILE A 1 84 ? -9.038 -9.152 3.308 1.00 90.62 84 ILE A C 1
ATOM 705 O O . ILE A 1 84 ? -8.341 -9.870 4.027 1.00 90.62 84 ILE A O 1
ATOM 709 N N . GLY A 1 85 ? -10.088 -8.477 3.779 1.00 84.12 85 GLY A N 1
ATOM 710 C CA . GLY A 1 85 ? -10.540 -8.497 5.169 1.00 84.12 85 GLY A CA 1
ATOM 711 C C . GLY A 1 85 ? -9.926 -7.395 6.030 1.00 84.12 85 GLY A C 1
ATOM 712 O O . GLY A 1 85 ? -10.666 -6.622 6.634 1.00 84.12 85 GLY A O 1
ATOM 713 N N . ASP A 1 86 ? -8.594 -7.285 6.091 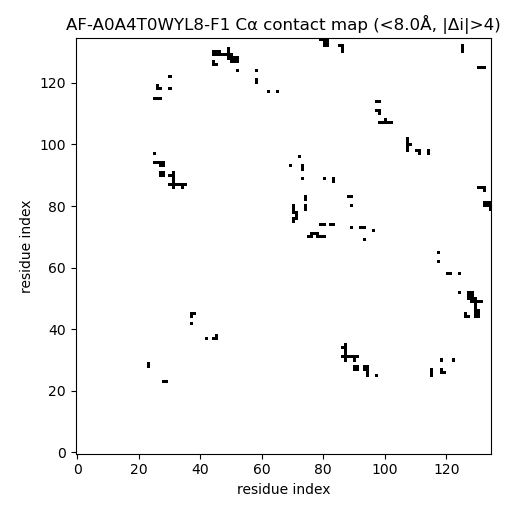1.00 87.31 86 ASP A N 1
ATOM 714 C CA . ASP A 1 86 ? -7.941 -6.253 6.903 1.00 87.31 86 ASP A CA 1
ATOM 715 C C . ASP A 1 86 ? -6.700 -5.607 6.262 1.00 87.31 86 ASP A C 1
ATOM 717 O O . ASP A 1 86 ? -6.032 -6.157 5.385 1.00 87.31 86 ASP A O 1
ATOM 721 N N . ILE A 1 87 ? -6.389 -4.390 6.719 1.00 93.31 87 ILE A N 1
ATOM 722 C CA . ILE A 1 87 ? -5.308 -3.551 6.181 1.00 93.31 87 ILE A CA 1
ATOM 723 C C . ILE A 1 87 ? -3.935 -4.197 6.346 1.00 93.31 87 ILE A C 1
ATOM 725 O O . ILE A 1 87 ? -3.066 -4.057 5.484 1.00 93.31 87 ILE A O 1
ATOM 729 N N . SER A 1 88 ? -3.703 -4.859 7.480 1.00 94.31 88 SER A N 1
ATOM 730 C CA . SER A 1 88 ? -2.414 -5.488 7.736 1.00 94.31 88 SER A CA 1
ATOM 731 C C . SER A 1 88 ? -2.193 -6.617 6.727 1.00 94.31 88 SER A C 1
ATOM 733 O O . SER A 1 88 ? -1.119 -6.688 6.127 1.00 94.31 88 SER A O 1
ATOM 735 N N . GLU A 1 89 ? -3.229 -7.404 6.433 1.00 95.19 89 GLU A N 1
ATOM 736 C CA . GLU A 1 89 ? -3.181 -8.447 5.412 1.00 95.19 89 GLU A CA 1
ATOM 737 C C . GLU A 1 89 ? -2.930 -7.867 4.008 1.00 95.19 89 GLU A C 1
ATOM 739 O O . GLU A 1 89 ? -2.099 -8.406 3.274 1.00 95.19 89 GLU A O 1
ATOM 744 N N . LEU A 1 90 ? -3.522 -6.717 3.650 1.00 96.06 90 LEU A N 1
ATOM 745 C CA . LEU A 1 90 ? -3.200 -6.024 2.390 1.00 96.06 90 LEU A CA 1
ATOM 746 C C . LEU A 1 90 ? -1.694 -5.752 2.276 1.00 96.06 90 LEU A C 1
ATOM 748 O O . LEU A 1 90 ? -1.063 -6.105 1.276 1.00 96.06 90 LEU A O 1
ATOM 752 N N . PHE A 1 91 ? -1.092 -5.155 3.305 1.00 96.88 91 PHE A N 1
ATOM 753 C CA . PHE A 1 91 ? 0.338 -4.850 3.281 1.00 96.88 91 PHE A CA 1
ATOM 754 C C . PHE A 1 91 ? 1.217 -6.102 3.355 1.00 96.88 91 PHE A C 1
ATOM 756 O O . PHE A 1 91 ? 2.296 -6.121 2.757 1.00 96.88 91 PHE A O 1
ATOM 763 N N . LEU A 1 92 ? 0.760 -7.169 4.016 1.00 96.06 92 LEU A N 1
ATOM 764 C CA . LEU A 1 92 ? 1.448 -8.457 4.001 1.00 96.06 92 LEU A CA 1
ATOM 765 C C . LEU A 1 92 ? 1.480 -9.043 2.588 1.00 96.06 92 LEU A C 1
ATOM 767 O O . LEU A 1 92 ? 2.535 -9.507 2.149 1.00 96.06 92 LEU A O 1
ATOM 771 N N . ARG A 1 93 ? 0.369 -8.986 1.849 1.00 96.00 93 ARG A N 1
ATOM 772 C CA . ARG A 1 93 ? 0.322 -9.437 0.453 1.00 96.00 93 ARG A CA 1
ATOM 773 C C . ARG A 1 93 ? 1.191 -8.565 -0.441 1.00 96.00 93 ARG A C 1
ATOM 775 O O . ARG A 1 93 ? 2.049 -9.107 -1.131 1.00 96.00 93 ARG A O 1
ATOM 782 N N . LEU A 1 94 ? 1.072 -7.238 -0.353 1.00 96.38 94 LEU A N 1
ATOM 783 C CA . LEU A 1 94 ? 1.924 -6.305 -1.105 1.00 96.38 94 LEU A CA 1
ATOM 784 C C . LEU A 1 94 ? 3.415 -6.563 -0.861 1.00 96.38 94 LEU A C 1
ATOM 786 O O . LEU A 1 94 ? 4.200 -6.546 -1.804 1.00 96.38 94 LEU A O 1
ATOM 790 N N . SER A 1 95 ? 3.806 -6.895 0.375 1.00 95.88 95 SER A N 1
ATOM 791 C CA . SER A 1 95 ? 5.204 -7.175 0.728 1.00 95.88 95 SER A CA 1
ATOM 792 C C . SER A 1 95 ? 5.831 -8.331 -0.061 1.00 95.88 95 SER A C 1
ATOM 794 O O . SER A 1 95 ? 7.057 -8.395 -0.150 1.00 95.88 95 SER A O 1
ATOM 796 N N . LYS A 1 96 ? 5.022 -9.209 -0.667 1.00 95.06 96 LYS A N 1
ATOM 797 C CA . LYS A 1 96 ? 5.477 -10.315 -1.523 1.00 95.06 96 LYS A CA 1
ATOM 798 C C . LYS A 1 96 ? 5.736 -9.883 -2.973 1.00 95.06 96 LYS A C 1
ATOM 800 O O . LYS A 1 96 ? 6.307 -10.656 -3.734 1.00 95.06 96 LYS A O 1
ATOM 805 N N . HIS A 1 97 ? 5.349 -8.661 -3.346 1.00 94.50 97 HIS A N 1
ATOM 806 C CA . HIS A 1 97 ? 5.420 -8.121 -4.708 1.00 94.50 97 HIS A CA 1
ATOM 807 C C . HIS A 1 97 ? 6.369 -6.920 -4.833 1.00 94.50 97 HIS A C 1
ATOM 809 O O . HIS A 1 97 ? 6.227 -6.104 -5.742 1.00 94.50 97 HIS A O 1
ATOM 815 N N . VAL A 1 98 ? 7.353 -6.801 -3.936 1.00 92.56 98 VAL A N 1
ATOM 816 C CA . VAL A 1 98 ? 8.419 -5.799 -4.083 1.00 92.56 98 VAL A CA 1
ATOM 817 C C . VAL A 1 98 ? 9.181 -6.064 -5.389 1.00 92.56 98 VAL A C 1
ATOM 819 O O . VAL A 1 98 ? 9.558 -7.215 -5.629 1.00 92.56 98 VAL A O 1
ATOM 822 N N . PRO A 1 99 ? 9.458 -5.035 -6.215 1.00 91.69 99 PRO A N 1
ATOM 823 C CA . PRO A 1 99 ? 10.290 -5.189 -7.402 1.00 91.69 99 PRO A CA 1
ATOM 824 C C . PRO A 1 99 ? 11.627 -5.858 -7.069 1.00 91.69 99 PRO A C 1
ATOM 826 O O . PRO A 1 99 ? 12.408 -5.365 -6.252 1.00 91.69 99 PRO A O 1
ATOM 829 N N . ILE A 1 100 ? 11.884 -7.005 -7.697 1.00 88.56 100 ILE A N 1
ATOM 830 C CA . ILE A 1 100 ? 13.108 -7.775 -7.476 1.00 88.56 100 ILE A CA 1
ATOM 831 C C . ILE A 1 100 ? 14.252 -7.080 -8.209 1.00 88.56 100 ILE A C 1
ATOM 833 O O . ILE A 1 100 ? 14.131 -6.724 -9.382 1.00 88.56 100 ILE A O 1
ATOM 837 N N . LYS A 1 101 ? 15.384 -6.914 -7.520 1.00 87.31 101 LYS A N 1
ATOM 838 C CA . LYS A 1 101 ? 16.595 -6.352 -8.117 1.00 87.31 101 LYS A CA 1
ATOM 839 C C . LYS A 1 101 ? 17.055 -7.222 -9.288 1.00 87.31 101 LYS A C 1
ATOM 841 O O . LYS A 1 101 ? 17.581 -8.315 -9.083 1.00 87.31 101 LYS A O 1
ATOM 846 N N . ASP A 1 102 ? 16.926 -6.692 -10.499 1.00 85.75 102 ASP A N 1
ATOM 847 C CA . ASP A 1 102 ? 17.429 -7.310 -11.721 1.00 85.75 102 ASP A CA 1
ATOM 848 C C . ASP A 1 102 ? 18.475 -6.403 -12.373 1.00 85.75 102 ASP A C 1
ATOM 850 O O . ASP A 1 102 ? 18.164 -5.336 -12.897 1.00 85.75 102 ASP A O 1
ATOM 854 N N . LYS A 1 103 ? 19.736 -6.853 -12.369 1.00 84.56 103 LYS A N 1
ATOM 855 C CA . LYS A 1 103 ? 20.860 -6.121 -12.975 1.00 84.56 103 LYS A CA 1
ATOM 856 C C . LYS A 1 103 ? 20.711 -5.941 -14.491 1.00 84.56 103 LYS A C 1
ATOM 858 O O . LYS A 1 103 ? 21.416 -5.115 -15.059 1.00 84.56 103 LYS A O 1
ATOM 863 N N . ARG A 1 104 ? 19.839 -6.719 -15.144 1.00 92.00 104 ARG A N 1
ATOM 864 C CA . ARG A 1 104 ? 19.552 -6.617 -16.583 1.00 92.00 104 ARG A CA 1
ATOM 865 C C . ARG A 1 104 ? 18.481 -5.577 -16.904 1.00 92.00 104 ARG A C 1
ATOM 867 O O . ARG A 1 104 ? 18.395 -5.147 -18.048 1.00 92.00 104 ARG A O 1
ATOM 874 N N . ASN A 1 105 ? 17.690 -5.161 -15.917 1.00 89.69 105 ASN A N 1
ATOM 875 C CA . ASN A 1 105 ? 16.657 -4.151 -16.083 1.00 89.69 105 ASN A CA 1
ATOM 876 C C . ASN A 1 105 ? 17.189 -2.790 -15.603 1.00 89.69 105 ASN A C 1
ATOM 878 O O . ASN A 1 105 ? 17.201 -2.546 -14.399 1.00 89.69 105 ASN A O 1
ATOM 882 N N . PRO A 1 106 ? 17.583 -1.864 -16.496 1.00 89.94 106 PRO A N 1
ATOM 883 C CA . PRO A 1 106 ? 18.125 -0.566 -16.088 1.00 89.94 106 PRO A CA 1
ATOM 884 C C . PRO A 1 106 ? 17.112 0.307 -15.328 1.00 89.94 106 PRO A C 1
ATOM 886 O O . PRO A 1 106 ? 17.496 1.291 -14.707 1.00 89.94 106 PRO A O 1
ATOM 889 N N . PHE A 1 107 ? 15.824 -0.051 -15.343 1.00 91.81 107 PHE A N 1
ATOM 890 C CA . PHE A 1 107 ? 14.756 0.686 -14.673 1.00 91.81 107 PHE A CA 1
ATOM 891 C C . PHE A 1 107 ? 14.370 0.108 -13.306 1.00 91.81 107 PHE A C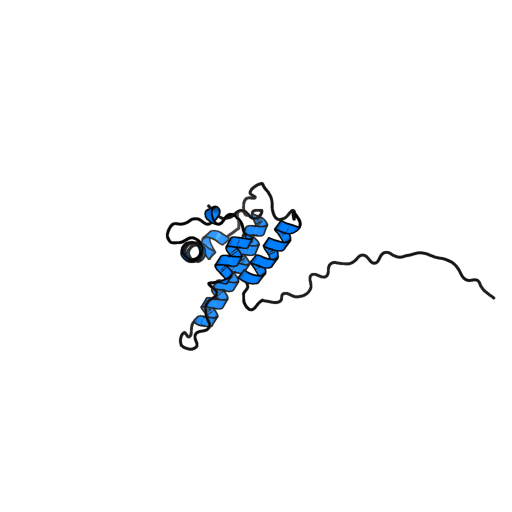 1
ATOM 893 O O . PHE A 1 107 ? 13.427 0.615 -12.695 1.00 91.81 107 PHE A O 1
ATOM 900 N N . TRP A 1 108 ? 15.066 -0.924 -12.808 1.00 90.50 108 TRP A N 1
ATOM 901 C CA . TRP A 1 108 ? 14.694 -1.592 -11.552 1.00 90.50 108 TRP A CA 1
ATOM 902 C C . TRP A 1 108 ? 14.650 -0.618 -10.362 1.00 90.50 108 TRP A C 1
ATOM 904 O O . TRP A 1 108 ? 13.734 -0.690 -9.546 1.00 90.50 108 TRP A O 1
ATOM 914 N N . GLU A 1 109 ? 15.590 0.331 -10.287 1.00 90.81 109 GLU A N 1
ATOM 915 C CA . GLU A 1 109 ? 15.648 1.333 -9.210 1.00 90.81 109 GLU A CA 1
ATOM 916 C C . GLU A 1 109 ? 14.417 2.234 -9.230 1.00 90.81 109 GLU A C 1
ATOM 918 O O . GLU A 1 109 ? 13.772 2.435 -8.202 1.00 90.81 109 GLU A O 1
ATOM 923 N N . LYS A 1 110 ? 14.037 2.702 -10.423 1.00 92.06 110 LYS A N 1
ATOM 924 C CA . LYS A 1 110 ? 12.850 3.535 -10.621 1.00 92.06 110 LYS A CA 1
ATOM 925 C C . LYS A 1 110 ? 11.569 2.777 -10.276 1.00 92.06 110 LYS A C 1
ATOM 927 O O . LYS A 1 110 ? 10.678 3.341 -9.650 1.00 92.06 110 LYS A O 1
ATOM 932 N N . GLN A 1 111 ? 11.473 1.501 -10.650 1.00 92.00 111 GLN A N 1
ATOM 933 C CA . GLN A 1 111 ? 10.330 0.655 -10.290 1.00 92.00 111 GLN A CA 1
ATOM 934 C C . GLN A 1 111 ? 10.230 0.467 -8.773 1.00 92.00 111 GLN A C 1
ATOM 936 O O . GLN A 1 111 ? 9.145 0.592 -8.206 1.00 92.00 111 GLN A O 1
ATOM 941 N N . LEU A 1 112 ? 11.359 0.216 -8.103 1.00 92.62 112 LEU A N 1
ATOM 942 C CA . LEU A 1 112 ? 11.413 0.101 -6.647 1.00 92.62 112 LEU A CA 1
ATOM 943 C C . LEU A 1 112 ? 11.027 1.417 -5.959 1.00 92.62 112 LEU A C 1
ATOM 945 O O . LEU A 1 112 ? 10.292 1.405 -4.972 1.00 92.62 112 LEU A O 1
ATOM 949 N N . GLU A 1 113 ? 11.489 2.555 -6.473 1.00 92.81 113 GLU A N 1
ATOM 950 C CA . GLU A 1 113 ? 11.116 3.876 -5.968 1.00 92.81 113 GLU A CA 1
ATOM 951 C C . GLU A 1 113 ? 9.612 4.136 -6.120 1.00 92.81 113 GLU A C 1
ATOM 953 O O . GLU A 1 113 ? 8.956 4.501 -5.145 1.00 92.81 113 GLU A O 1
ATOM 958 N N . GLN A 1 114 ? 9.046 3.870 -7.301 1.00 93.44 114 GLN A N 1
ATOM 959 C CA . GLN A 1 114 ? 7.611 4.008 -7.565 1.00 93.44 114 GLN A CA 1
ATOM 960 C C . GLN A 1 114 ? 6.769 3.112 -6.651 1.00 93.44 114 GLN A C 1
ATOM 962 O O . GLN A 1 114 ? 5.766 3.568 -6.100 1.00 93.44 114 GLN A O 1
ATOM 967 N N . TYR A 1 115 ? 7.196 1.863 -6.443 1.00 95.25 115 TYR A N 1
ATOM 968 C CA . TYR A 1 115 ? 6.564 0.946 -5.496 1.00 95.25 115 TYR A CA 1
ATOM 969 C C . TYR A 1 115 ? 6.603 1.500 -4.067 1.00 95.25 115 TYR A C 1
ATOM 971 O O . TYR A 1 115 ? 5.576 1.577 -3.395 1.00 95.25 115 TYR A O 1
ATOM 979 N N . ASN A 1 116 ? 7.775 1.936 -3.601 1.00 95.19 116 ASN A N 1
ATOM 980 C CA . ASN A 1 116 ? 7.934 2.466 -2.249 1.00 95.19 116 ASN A CA 1
ATOM 981 C C . ASN A 1 116 ? 7.108 3.739 -2.029 1.00 95.19 116 ASN A C 1
ATOM 983 O O . ASN A 1 116 ? 6.510 3.901 -0.964 1.00 95.19 116 ASN A O 1
ATOM 987 N N . GLN A 1 117 ? 7.049 4.619 -3.030 1.00 95.06 117 GLN A N 1
ATOM 988 C CA . GLN A 1 117 ? 6.227 5.823 -2.983 1.00 95.06 117 GLN A CA 1
ATOM 989 C C . GLN A 1 117 ? 4.739 5.473 -2.926 1.00 95.06 117 GLN A C 1
ATOM 991 O O . GLN A 1 117 ? 4.032 5.995 -2.070 1.00 95.06 117 GLN A O 1
ATOM 996 N N . PHE A 1 118 ? 4.278 4.540 -3.765 1.00 96.06 118 PHE A N 1
ATOM 997 C CA . PHE A 1 118 ? 2.900 4.050 -3.723 1.00 96.06 118 PHE A CA 1
ATOM 998 C C . PHE A 1 118 ? 2.529 3.504 -2.341 1.00 96.06 118 PHE A C 1
ATOM 1000 O O . PHE A 1 118 ? 1.515 3.911 -1.786 1.00 96.06 118 PHE A O 1
ATOM 1007 N N . VAL A 1 119 ? 3.357 2.632 -1.756 1.00 96.88 119 VAL A N 1
ATOM 1008 C CA . VAL A 1 119 ? 3.098 2.070 -0.420 1.00 96.88 119 VAL A CA 1
ATOM 1009 C C . VAL A 1 119 ? 3.066 3.170 0.642 1.00 96.88 119 VAL A C 1
ATOM 1011 O O . VAL A 1 119 ? 2.209 3.147 1.520 1.00 96.88 119 VAL A O 1
ATOM 1014 N N . THR A 1 120 ? 3.975 4.143 0.562 1.00 95.50 120 THR A N 1
ATOM 1015 C CA . THR A 1 120 ? 4.041 5.262 1.515 1.00 95.50 120 THR A CA 1
ATOM 1016 C C . THR A 1 120 ? 2.780 6.121 1.450 1.00 95.50 120 THR A C 1
ATOM 1018 O O . THR A 1 120 ? 2.163 6.394 2.481 1.00 95.50 120 THR A O 1
ATOM 1021 N N . ASP A 1 121 ? 2.366 6.491 0.241 1.00 95.25 121 ASP A N 1
ATOM 1022 C CA . ASP A 1 121 ? 1.173 7.304 0.017 1.00 95.25 121 ASP A CA 1
ATOM 1023 C C . ASP A 1 121 ? -0.088 6.524 0.411 1.00 95.25 121 ASP A C 1
ATOM 1025 O O . ASP A 1 121 ? -0.991 7.073 1.036 1.00 95.25 121 ASP A O 1
ATOM 1029 N N . LEU A 1 122 ? -0.116 5.214 0.152 1.00 95.44 122 LEU A N 1
ATOM 1030 C CA . LEU A 1 122 ? -1.206 4.334 0.555 1.00 95.44 122 LEU A CA 1
ATOM 1031 C C . LEU A 1 122 ? -1.351 4.263 2.082 1.00 95.44 122 LEU A C 1
ATOM 1033 O O . LEU A 1 122 ? -2.461 4.363 2.599 1.00 95.44 122 LEU A O 1
ATOM 1037 N N . VAL A 1 123 ? -0.242 4.139 2.820 1.00 95.38 123 VAL A N 1
ATOM 1038 C CA . VAL A 1 123 ? -0.255 4.189 4.292 1.00 95.38 123 VAL A CA 1
ATOM 1039 C C . VAL A 1 123 ? -0.843 5.512 4.778 1.00 95.38 123 VAL A C 1
ATOM 1041 O O . VAL A 1 123 ? -1.668 5.510 5.691 1.00 95.38 123 VAL A O 1
ATOM 1044 N N . ALA A 1 124 ? -0.429 6.639 4.195 1.00 93.25 124 ALA A N 1
ATOM 1045 C CA . ALA A 1 124 ? -0.939 7.952 4.578 1.00 93.25 124 ALA A CA 1
ATOM 1046 C C . ALA A 1 124 ? -2.450 8.062 4.322 1.00 93.25 124 ALA A C 1
ATOM 1048 O O . ALA A 1 124 ? -3.197 8.414 5.234 1.00 93.25 124 ALA A O 1
ATOM 1049 N N . THR A 1 125 ? -2.902 7.674 3.130 1.00 93.62 125 THR A N 1
ATOM 1050 C CA . THR A 1 125 ? -4.318 7.671 2.740 1.00 93.62 125 THR A CA 1
ATOM 1051 C C . THR A 1 125 ? -5.164 6.804 3.670 1.00 93.62 125 THR A C 1
ATOM 1053 O O . THR A 1 125 ? -6.178 7.269 4.186 1.00 93.62 125 THR A O 1
ATOM 1056 N N . LEU A 1 126 ? -4.725 5.578 3.965 1.00 93.00 126 LEU A N 1
ATOM 1057 C CA . LEU A 1 126 ? -5.463 4.679 4.856 1.00 93.00 126 LEU A CA 1
ATOM 1058 C C . LEU A 1 126 ? -5.503 5.192 6.300 1.00 93.00 126 LEU A C 1
ATOM 1060 O O . LEU A 1 126 ? -6.480 4.995 7.009 1.00 93.00 126 LEU A O 1
ATOM 1064 N N . ARG A 1 127 ? -4.476 5.906 6.771 1.00 92.12 127 ARG A N 1
ATOM 1065 C CA . ARG A 1 127 ? -4.538 6.551 8.094 1.00 92.12 127 ARG A CA 1
ATOM 1066 C C . ARG A 1 127 ? -5.557 7.688 8.138 1.00 92.12 127 ARG A C 1
ATOM 1068 O O . ARG A 1 127 ? -6.156 7.914 9.187 1.00 92.12 127 ARG A O 1
ATOM 1075 N N . LEU A 1 128 ? -5.727 8.410 7.032 1.00 90.56 128 LEU A N 1
ATOM 1076 C CA . LEU A 1 128 ? -6.689 9.507 6.934 1.00 90.56 128 LEU A CA 1
ATOM 1077 C C . LEU A 1 128 ? -8.122 8.988 6.867 1.00 90.56 128 LEU A C 1
ATOM 1079 O O . LEU A 1 128 ? -8.985 9.527 7.557 1.00 90.56 128 LEU A O 1
ATOM 1083 N N . ASN A 1 129 ? -8.361 7.914 6.110 1.00 90.69 129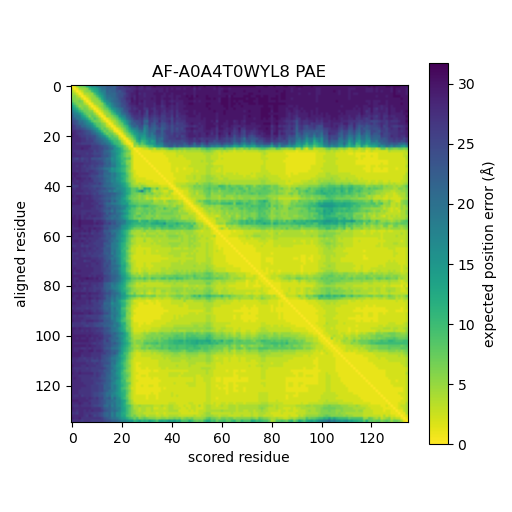 ASN A N 1
ATOM 1084 C CA . ASN A 1 129 ? -9.711 7.399 5.911 1.00 90.69 129 ASN A CA 1
ATOM 1085 C C . ASN A 1 129 ? -10.229 6.490 7.039 1.00 90.69 129 ASN A C 1
ATOM 1087 O O . ASN A 1 129 ? -11.330 5.961 6.927 1.00 90.69 129 ASN A O 1
ATOM 1091 N N . GLY A 1 130 ? -9.462 6.319 8.122 1.00 89.88 130 GLY A N 1
ATOM 1092 C CA . GLY A 1 130 ? -9.830 5.468 9.259 1.00 89.88 130 GLY A CA 1
ATOM 1093 C C . GLY A 1 130 ? -9.423 4.000 9.109 1.00 89.88 130 GLY A C 1
ATOM 1094 O O . GLY A 1 130 ? -9.837 3.164 9.909 1.00 89.88 130 GLY A O 1
ATOM 1095 N N . GLY A 1 131 ? -8.616 3.677 8.101 1.00 89.00 131 GLY A N 1
ATOM 1096 C CA . GLY A 1 131 ? -8.153 2.328 7.807 1.00 89.00 131 GLY A CA 1
ATOM 1097 C C . GLY A 1 131 ? -9.097 1.535 6.905 1.00 89.00 131 GLY A C 1
ATOM 1098 O O . GLY A 1 131 ? -9.070 0.308 6.894 1.00 89.00 131 GLY A O 1
ATOM 1099 N N . HIS A 1 132 ? -9.951 2.213 6.152 1.00 89.50 132 HIS A N 1
ATOM 1100 C CA . HIS A 1 132 ? -10.919 1.550 5.286 1.00 89.50 132 HIS A CA 1
ATOM 1101 C C . HIS A 1 132 ? -10.266 1.212 3.951 1.00 89.50 132 HIS A C 1
ATOM 1103 O O . HIS A 1 132 ? -9.637 2.067 3.326 1.00 89.50 132 HIS A O 1
ATOM 1109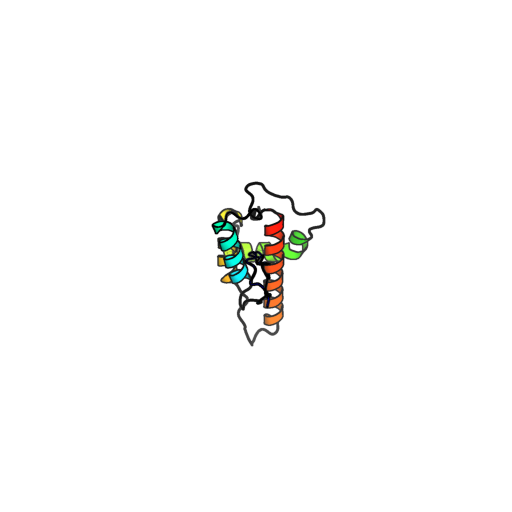 N N . LEU A 1 133 ? -10.379 -0.043 3.523 1.00 88.94 133 LEU A N 1
ATOM 1110 C CA . LEU A 1 133 ? -9.894 -0.451 2.207 1.00 88.94 133 LEU A CA 1
ATOM 1111 C C . LEU A 1 133 ? -10.756 0.185 1.107 1.00 88.94 133 LEU A C 1
ATOM 1113 O O . LEU A 1 133 ? -11.882 0.607 1.357 1.00 88.94 133 LEU A O 1
ATOM 1117 N N . PHE A 1 134 ? -10.194 0.323 -0.094 1.00 81.94 134 PHE A N 1
ATOM 1118 C CA . PHE A 1 134 ? -10.922 0.913 -1.218 1.00 81.94 134 PHE A CA 1
ATOM 1119 C C . PHE A 1 134 ? -11.990 -0.047 -1.742 1.00 81.94 134 PHE A C 1
ATOM 1121 O O . PHE A 1 134 ? -11.739 -1.253 -1.817 1.00 81.94 134 PHE A O 1
ATOM 1128 N N . VAL A 1 135 ? -13.114 0.538 -2.151 1.00 67.56 135 VAL A N 1
ATOM 1129 C CA . VAL A 1 135 ? -14.220 -0.108 -2.872 1.00 67.56 135 VAL A CA 1
ATOM 1130 C C . VAL A 1 135 ? -13.958 -0.079 -4.373 1.00 67.56 135 VAL A C 1
ATOM 1132 O O . VAL A 1 135 ? -13.466 0.972 -4.853 1.00 67.56 135 VAL A O 1
#

Radius of gyration: 21.02 Å; Cα contacts (8 Å, |Δi|>4): 111; chains: 1; bounding box: 43×34×77 Å

Foldseek 3Di:
DDDDDDDDDDDPPPPPPPDDDPPDPFLLLVLLVVVVVCVVVVNQLADPDWADDPPPPCLCVVCVVVLQVLCCQQQNHPGFQVVLPFDSSSSVSLSVVQQDDDPVDPCSVVSNVVSNVNSVSVSVRCSRGNNDGDD

Secondary structure (DSSP, 8-state):
------------------------S-HHHHHHHHHHHHHHTT-TTS-SS--PPPTT--HHHHHHHHHHHHHHHHH-TT--SGGG-SHHHHHHHHGGGPPP--TT-TTHHHHHHHHHHHHHHHHHHHHHTTSPPP-

pLDDT: mean 81.55, std 19.86, range [33.56, 96.88]

InterPro domains:
  IPR035283 Protein Fmp23 [PF17315] (29-135)

Organism: NCBI:txid52247

Solvent-accessible surface area (backbone atoms only — not comparable to full-atom values): 8311 Å² total; per-residue (Å²): 133,86,88,87,79,89,80,81,89,76,85,79,78,77,73,82,73,86,72,74,91,70,80,52,103,43,56,30,48,50,49,16,54,52,44,45,51,38,61,77,66,69,33,84,57,58,41,96,59,81,37,79,68,62,94,83,62,57,59,62,80,76,35,46,70,57,53,54,54,50,36,34,71,68,50,34,84,90,44,53,59,61,78,60,76,46,65,30,54,48,23,50,48,50,45,75,66,62,69,70,90,41,94,87,45,92,56,40,67,59,51,37,50,53,49,45,50,51,48,52,52,48,53,54,52,28,52,59,17,15,50,57,67,59,132

Sequence (135 aa):
MRQTFLSLAKSSSQRVQVTTVIKPDNTALWAYRYFRTLQQHNNPILTKEYRQLPDDSQFIEKHYHNLRHYRDLVCGVGGQYEDIGDISELFLRLSKHVPIKDKRNPFWEKQLEQYNQFVTDLVATLRLNGGHLFV

Mean predicted aligned error: 10.31 Å